Protein AF-A0A2S2BSL8-F1 (afdb_monomer)

Radius of gyration: 12.2 Å; Cα contacts (8 Å, |Δi|>4): 104; chains: 1; bounding box: 24×18×36 Å

Secondary structure (DSSP, 8-state):
--EEEEEEEEETT--HHHHHHHHIIIIIHHHHHHHT--S--EEEEEEEEE-SSTTEEEEEEEEE-

Nearest PDB structures (foldseek):
  7a46-assembly1_A  TM=4.938E-01  e=5.231E-01  Escherichia coli
  6u9d-assembly2_S-2  TM=6.299E-01  e=1.177E+00  Saccharomyces cerevisiae
  6u9d-assembly2_W-2  TM=6.211E-01  e=1.712E+00  Saccharomyces cerevisiae
  8i8y-assembly1_B  TM=3.906E-01  e=1.420E+00  synthetic construct
  4b2j-assembly1_A  TM=3.815E-01  e=1.511E+00  Halobacterium salinarum R1

Solvent-accessible surface area (backbone atoms only — not comparable to full-atom values): 3799 Å² total; per-residue (Å²): 116,55,78,45,75,52,76,45,82,41,55,54,86,61,48,71,68,59,49,46,54,49,43,42,62,72,51,46,47,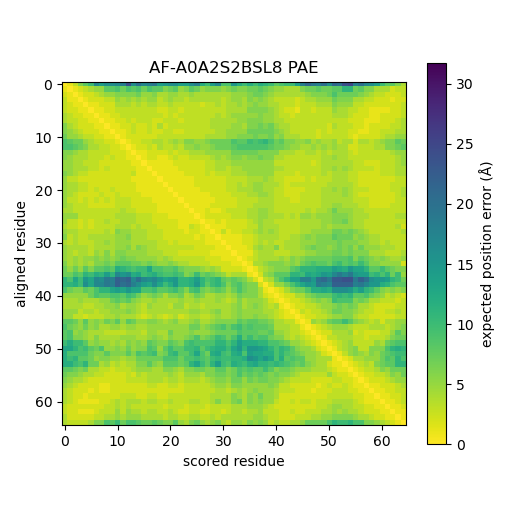62,45,27,66,72,71,71,50,90,83,70,67,59,70,47,75,80,42,80,44,82,42,96,50,90,69,30,19,35,39,32,33,39,33,33,79

pLDDT: mean 87.48, std 5.56, range [66.5, 93.25]

Organism: NCBI:txid1990687

Mean predicted aligned error: 4.7 Å

Foldseek 3Di:
DDKDKDKDKDFPPDDQVNVQVVCCVPPVVVVCVVVVNPDDKAWDFDDWADDPDPRIIITITMIDD

Structure (mmCIF, N/CA/C/O backbone):
data_AF-A0A2S2BSL8-F1
#
_entry.id   AF-A0A2S2BSL8-F1
#
loop_
_atom_site.group_PDB
_atom_site.id
_atom_site.type_symbol
_atom_site.label_atom_id
_atom_site.label_alt_id
_atom_site.label_comp_id
_atom_site.label_asym_id
_atom_site.label_entity_id
_atom_site.label_seq_id
_atom_site.pdbx_PDB_ins_code
_atom_site.Cartn_x
_atom_site.Cartn_y
_atom_site.Cartn_z
_atom_site.occupancy
_atom_site.B_iso_or_equiv
_atom_site.auth_seq_id
_atom_site.auth_comp_id
_atom_site.auth_asym_id
_atom_site.auth_atom_id
_atom_site.pdbx_PDB_model_num
ATOM 1 N N . MET A 1 1 ? 4.986 -12.237 -16.143 1.00 73.69 1 MET A N 1
ATOM 2 C CA . MET A 1 1 ? 4.678 -11.268 -15.084 1.00 73.69 1 MET A CA 1
ATOM 3 C C . MET A 1 1 ? 4.811 -11.999 -13.774 1.00 73.69 1 MET A C 1
ATOM 5 O O . MET A 1 1 ? 4.150 -13.021 -13.599 1.00 73.69 1 MET A O 1
ATOM 9 N N . ASP A 1 2 ? 5.718 -11.529 -12.935 1.00 83.12 2 ASP A N 1
ATOM 10 C CA . ASP A 1 2 ? 5.966 -12.085 -11.613 1.00 83.12 2 ASP A CA 1
ATOM 11 C C . ASP A 1 2 ? 4.952 -11.490 -10.641 1.00 83.12 2 ASP A C 1
ATOM 13 O O . ASP A 1 2 ? 4.685 -10.288 -10.662 1.00 83.12 2 ASP A O 1
ATOM 17 N N . GLN A 1 3 ? 4.342 -12.347 -9.824 1.00 86.69 3 GLN A N 1
ATOM 18 C CA . GLN A 1 3 ? 3.417 -11.909 -8.788 1.00 86.69 3 GLN A CA 1
ATOM 19 C C . GLN A 1 3 ? 4.185 -11.668 -7.490 1.00 86.69 3 GLN A C 1
ATOM 21 O O . GLN A 1 3 ? 4.938 -12.525 -7.019 1.00 86.69 3 GLN A O 1
ATOM 26 N N . HIS A 1 4 ? 3.950 -10.511 -6.889 1.00 88.88 4 HIS A N 1
ATOM 27 C CA . HIS A 1 4 ? 4.503 -10.115 -5.607 1.00 88.88 4 HIS A CA 1
ATOM 28 C C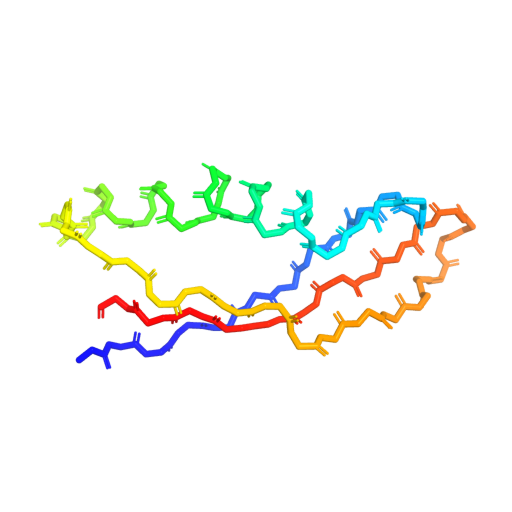 . HIS A 1 4 ? 3.373 -9.842 -4.627 1.00 88.88 4 HIS A C 1
ATOM 30 O O . HIS A 1 4 ? 2.380 -9.218 -4.979 1.00 88.88 4 HIS A O 1
ATOM 36 N N . ASN A 1 5 ? 3.544 -10.291 -3.389 1.00 90.88 5 ASN A N 1
ATOM 37 C CA . ASN A 1 5 ? 2.605 -10.013 -2.309 1.00 90.88 5 ASN A CA 1
ATOM 38 C C . ASN A 1 5 ? 3.197 -8.936 -1.399 1.00 90.88 5 ASN A C 1
ATOM 40 O O . ASN A 1 5 ? 4.422 -8.840 -1.264 1.00 90.88 5 ASN A O 1
ATOM 44 N N . PHE A 1 6 ? 2.335 -8.147 -0.771 1.00 89.75 6 PHE A N 1
ATOM 45 C CA . PHE A 1 6 ? 2.739 -7.137 0.201 1.00 89.75 6 PHE A CA 1
ATOM 46 C C . PHE A 1 6 ? 1.762 -7.089 1.370 1.00 89.75 6 PHE A C 1
ATOM 48 O O . PHE A 1 6 ? 0.592 -7.451 1.250 1.00 89.75 6 PHE A O 1
ATOM 55 N N . GLU A 1 7 ? 2.272 -6.588 2.488 1.00 91.38 7 GLU A N 1
ATOM 56 C CA . GLU A 1 7 ? 1.500 -6.232 3.668 1.00 91.38 7 GLU A CA 1
ATOM 57 C C . GLU A 1 7 ? 2.009 -4.876 4.155 1.00 91.38 7 GLU A C 1
ATOM 59 O O . GLU A 1 7 ? 3.220 -4.668 4.265 1.00 91.38 7 GLU A O 1
ATOM 64 N N . VAL A 1 8 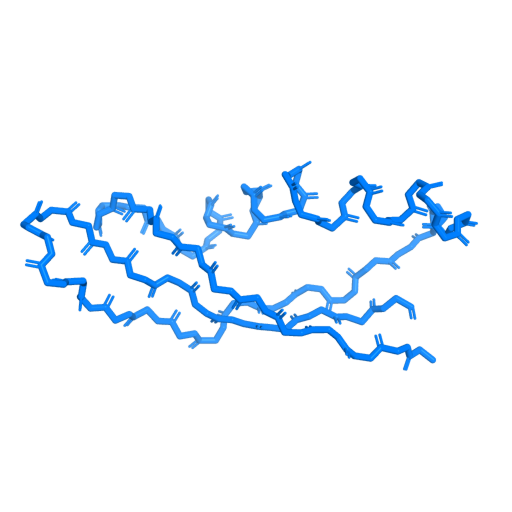? 1.096 -3.946 4.422 1.00 91.44 8 VAL A N 1
ATOM 65 C CA . VAL A 1 8 ? 1.427 -2.611 4.921 1.00 91.44 8 VAL A CA 1
ATOM 66 C C . VAL A 1 8 ? 0.521 -2.242 6.089 1.00 91.44 8 VAL A C 1
ATOM 68 O O . VAL A 1 8 ? -0.691 -2.447 6.057 1.00 91.44 8 VAL A O 1
ATOM 71 N N . GLU A 1 9 ? 1.119 -1.713 7.152 1.00 92.19 9 GLU A N 1
ATOM 72 C CA . GLU A 1 9 ? 0.391 -1.169 8.296 1.00 92.19 9 GLU A CA 1
ATOM 73 C C . GLU A 1 9 ? 0.057 0.300 8.021 1.00 92.19 9 GLU A C 1
ATOM 75 O O . GLU A 1 9 ? 0.954 1.140 7.980 1.00 92.19 9 GLU A O 1
ATOM 80 N N . LEU A 1 10 ? -1.227 0.616 7.859 1.00 91.38 10 LEU A N 1
ATOM 81 C CA . LEU A 1 10 ? -1.711 1.980 7.643 1.00 91.38 10 LEU A CA 1
ATOM 82 C C . LEU A 1 10 ? -2.763 2.351 8.690 1.00 91.38 10 LEU A C 1
ATOM 84 O O . LEU A 1 10 ? -3.374 1.465 9.293 1.00 91.38 10 LEU A O 1
ATOM 88 N N . PRO A 1 11 ? -3.002 3.648 8.932 1.00 92.31 11 PRO A N 1
ATOM 89 C CA . PRO A 1 11 ? -4.087 4.092 9.799 1.00 92.31 11 PRO A CA 1
ATOM 90 C C . PRO A 1 11 ? -5.429 3.447 9.418 1.00 92.31 11 PRO A C 1
ATOM 92 O O . PRO A 1 11 ? -5.737 3.284 8.236 1.00 92.31 11 PRO A O 1
ATOM 95 N N . SER A 1 12 ? -6.237 3.043 10.401 1.00 88.25 12 SER A N 1
ATOM 96 C CA . SER A 1 12 ? -7.496 2.324 10.144 1.00 88.25 12 SER A CA 1
ATOM 97 C C . SER A 1 12 ? -8.541 3.147 9.385 1.00 88.25 12 SER A C 1
ATOM 99 O O . SER A 1 12 ? -9.448 2.569 8.786 1.00 88.25 12 SER A O 1
ATOM 101 N N . ASP A 1 13 ? -8.424 4.471 9.382 1.00 90.75 13 ASP A N 1
ATOM 102 C CA . ASP A 1 13 ? -9.234 5.397 8.586 1.00 90.75 13 ASP A CA 1
ATOM 103 C C . ASP A 1 13 ? -8.824 5.448 7.104 1.00 90.75 13 ASP A C 1
ATOM 105 O O . ASP A 1 13 ? -9.580 5.964 6.283 1.00 90.75 13 ASP A O 1
ATOM 109 N N . THR A 1 14 ? -7.687 4.847 6.738 1.00 90.19 14 THR A N 1
ATOM 110 C CA . THR A 1 14 ? -7.228 4.766 5.345 1.00 90.19 14 THR A CA 1
ATOM 111 C C . THR A 1 14 ? -8.224 3.970 4.492 1.00 90.19 14 THR A C 1
ATOM 113 O O . THR A 1 14 ? -8.697 2.889 4.883 1.00 90.19 14 THR A O 1
ATOM 116 N N . SER A 1 15 ? -8.567 4.516 3.324 1.00 90.62 15 SER A N 1
ATOM 117 C CA . SER A 1 15 ? -9.380 3.846 2.305 1.00 90.62 15 SER A CA 1
ATOM 118 C C . SER A 1 15 ? -8.530 2.857 1.499 1.00 90.62 15 SER A C 1
ATOM 120 O O . SER A 1 15 ? -7.303 2.924 1.510 1.00 90.62 15 SER A O 1
ATOM 122 N N . PHE A 1 16 ? -9.173 1.935 0.782 1.00 88.88 16 PHE A N 1
ATOM 123 C CA . PHE A 1 16 ? -8.454 1.021 -0.113 1.00 88.88 16 PHE A CA 1
ATOM 124 C C . PHE A 1 16 ? -7.695 1.770 -1.215 1.00 88.88 16 PHE A C 1
ATOM 126 O O . PHE A 1 16 ? -6.541 1.454 -1.461 1.00 88.88 16 PHE A O 1
ATOM 133 N N . GLU A 1 17 ? -8.295 2.8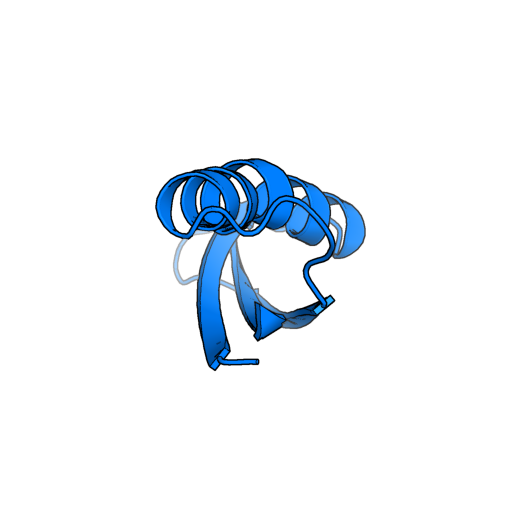13 -1.791 1.00 89.69 17 GLU A N 1
ATOM 134 C CA . GLU A 1 17 ? -7.670 3.650 -2.825 1.00 89.69 17 GLU A CA 1
ATOM 135 C C . GLU A 1 17 ? -6.396 4.339 -2.314 1.00 89.69 17 GLU A C 1
ATOM 137 O O . GLU A 1 17 ? -5.341 4.240 -2.933 1.00 89.69 17 GLU A O 1
ATOM 142 N N . SER A 1 18 ? -6.446 4.955 -1.129 1.00 91.00 18 SER A N 1
ATOM 143 C CA . SER A 1 18 ? -5.256 5.579 -0.536 1.00 91.00 18 SER A CA 1
ATOM 144 C C . SER A 1 18 ? -4.197 4.550 -0.128 1.00 91.00 18 SER A C 1
ATOM 146 O O . SER A 1 18 ? -3.003 4.842 -0.188 1.00 91.00 18 SER A O 1
ATOM 148 N N . ALA A 1 19 ? -4.606 3.343 0.277 1.00 90.56 19 ALA A N 1
ATOM 149 C CA . ALA A 1 19 ? -3.673 2.251 0.538 1.00 90.56 19 ALA A CA 1
ATOM 150 C C . ALA A 1 19 ? -2.988 1.776 -0.755 1.00 90.56 19 ALA A C 1
ATOM 152 O O . ALA A 1 19 ? -1.779 1.549 -0.747 1.00 90.56 19 ALA A O 1
ATOM 153 N N . GLU A 1 20 ? -3.725 1.678 -1.863 1.00 90.50 20 GLU A N 1
ATOM 154 C CA . GLU A 1 20 ? -3.178 1.357 -3.184 1.00 90.50 20 GLU A CA 1
ATOM 155 C C . GLU A 1 20 ? -2.191 2.424 -3.663 1.00 90.50 20 GLU A C 1
ATOM 157 O O . GLU A 1 20 ? -1.081 2.076 -4.058 1.00 90.50 20 GLU A O 1
ATOM 162 N N . GLU A 1 21 ? -2.525 3.713 -3.556 1.00 91.06 21 GLU A N 1
ATOM 163 C CA . GLU A 1 21 ? -1.595 4.801 -3.892 1.00 91.06 21 GLU A CA 1
ATOM 164 C C . GLU A 1 21 ? -0.314 4.741 -3.052 1.00 91.06 21 GLU A C 1
ATOM 166 O O . GLU A 1 21 ? 0.791 4.867 -3.587 1.00 91.06 21 GLU A O 1
ATOM 171 N N . HIS A 1 22 ? -0.446 4.497 -1.745 1.00 91.81 22 HIS A N 1
ATOM 172 C CA . HIS A 1 22 ? 0.700 4.379 -0.847 1.00 91.81 22 HIS A CA 1
ATOM 173 C C . HIS A 1 22 ? 1.598 3.196 -1.228 1.00 91.81 22 HIS A C 1
ATOM 175 O O . HIS A 1 22 ? 2.816 3.334 -1.327 1.00 91.81 22 HIS A O 1
ATOM 181 N N . VAL A 1 23 ? 1.003 2.033 -1.504 1.00 91.38 23 VAL A N 1
ATOM 182 C CA . VAL A 1 23 ? 1.729 0.835 -1.945 1.00 91.38 23 VAL A CA 1
ATOM 183 C C . VAL A 1 23 ? 2.375 1.058 -3.312 1.00 91.38 23 VAL A C 1
ATOM 185 O O . VAL A 1 23 ? 3.522 0.655 -3.524 1.00 91.38 23 VAL A O 1
ATOM 188 N N . LEU A 1 24 ? 1.683 1.729 -4.232 1.00 89.38 24 LEU A N 1
ATOM 189 C CA . LEU A 1 24 ? 2.213 2.054 -5.548 1.00 89.38 24 LEU A CA 1
ATOM 190 C C . LEU A 1 24 ? 3.471 2.925 -5.434 1.00 89.38 24 LEU A C 1
ATOM 192 O O . LEU A 1 24 ? 4.465 2.645 -6.099 1.00 89.38 24 LEU A O 1
ATOM 196 N N . GLN A 1 25 ? 3.449 3.946 -4.575 1.00 90.00 25 GLN A N 1
ATOM 197 C CA . GLN A 1 25 ? 4.561 4.886 -4.411 1.00 90.00 25 GLN A CA 1
ATOM 198 C C . GLN A 1 25 ? 5.730 4.311 -3.602 1.00 90.00 25 GLN A C 1
ATOM 200 O O . GLN A 1 25 ? 6.882 4.497 -3.989 1.00 90.00 25 GLN A O 1
ATOM 205 N N . GLU A 1 26 ? 5.456 3.592 -2.512 1.00 90.31 26 GLU A N 1
ATOM 206 C CA . GLU A 1 26 ? 6.491 3.157 -1.562 1.00 90.31 26 GLU A CA 1
ATOM 207 C C . GLU A 1 26 ? 7.030 1.746 -1.847 1.00 90.31 26 GLU A C 1
ATOM 209 O O . GLU A 1 26 ? 8.167 1.427 -1.493 1.00 90.31 26 GLU A O 1
ATOM 214 N N . ILE A 1 27 ? 6.242 0.879 -2.495 1.00 89.56 27 ILE A N 1
ATOM 215 C CA . ILE A 1 27 ? 6.595 -0.534 -2.711 1.00 89.56 27 ILE A CA 1
ATOM 216 C C . ILE A 1 27 ? 6.776 -0.831 -4.200 1.00 89.56 27 ILE A C 1
ATOM 218 O O . ILE A 1 27 ? 7.839 -1.306 -4.612 1.00 89.56 27 ILE A O 1
ATOM 222 N N . VAL A 1 28 ? 5.752 -0.566 -5.012 1.00 88.12 28 VAL A N 1
ATOM 223 C CA . VAL A 1 28 ? 5.718 -0.997 -6.418 1.00 88.12 28 VAL A CA 1
ATOM 224 C C . VAL A 1 28 ? 6.643 -0.145 -7.283 1.00 88.12 28 VAL A C 1
ATOM 226 O O . VAL A 1 28 ? 7.492 -0.696 -7.978 1.00 88.12 28 VAL A O 1
ATOM 229 N N . GLY A 1 29 ? 6.549 1.184 -7.204 1.00 87.44 29 GLY A N 1
ATOM 230 C CA . GLY A 1 29 ? 7.348 2.126 -7.992 1.00 87.44 29 GLY A CA 1
ATOM 231 C C . GLY A 1 29 ? 8.860 1.935 -7.817 1.00 87.44 29 GLY A C 1
ATOM 232 O O . GLY A 1 29 ? 9.572 1.748 -8.807 1.00 87.44 29 GLY A O 1
ATOM 233 N N . PRO A 1 30 ? 9.382 1.869 -6.578 1.00 88.50 30 PRO A N 1
ATOM 234 C CA . PRO A 1 30 ? 10.792 1.582 -6.339 1.00 88.50 30 PRO A CA 1
ATOM 235 C C . PRO A 1 30 ? 11.232 0.223 -6.892 1.00 88.50 30 PRO A C 1
ATOM 237 O O . PRO A 1 30 ? 12.393 0.063 -7.272 1.00 88.50 30 PRO A O 1
ATOM 240 N N . ARG A 1 31 ? 10.331 -0.765 -6.946 1.00 88.00 31 ARG A N 1
ATOM 241 C CA . ARG A 1 31 ? 10.630 -2.084 -7.509 1.00 88.00 31 ARG A CA 1
ATOM 242 C C . ARG A 1 31 ? 10.608 -2.089 -9.033 1.00 88.00 31 ARG A C 1
ATOM 244 O O . ARG A 1 31 ? 11.532 -2.632 -9.628 1.00 88.00 31 ARG A O 1
ATOM 251 N N . MET A 1 32 ? 9.628 -1.431 -9.647 1.00 86.81 32 MET A N 1
ATOM 252 C CA . MET A 1 32 ? 9.556 -1.183 -11.090 1.00 86.81 32 MET A CA 1
ATOM 253 C C . MET A 1 32 ? 10.852 -0.559 -11.609 1.00 86.81 32 MET A C 1
ATOM 255 O O . MET A 1 32 ? 11.453 -1.080 -12.548 1.00 86.81 32 MET A O 1
ATOM 259 N N . LEU A 1 33 ? 11.348 0.473 -10.917 1.00 86.81 33 LEU A N 1
ATOM 260 C CA . LEU A 1 33 ? 12.620 1.127 -11.235 1.00 86.81 33 LEU A CA 1
ATOM 261 C C . LEU A 1 33 ? 13.822 0.175 -11.125 1.00 86.81 33 LEU A C 1
ATOM 263 O O . LEU A 1 33 ? 14.715 0.214 -11.967 1.00 86.81 33 LEU A O 1
ATOM 267 N N . ARG A 1 34 ? 13.856 -0.702 -10.111 1.00 85.75 34 ARG A N 1
ATOM 268 C CA . ARG A 1 34 ? 14.936 -1.697 -9.950 1.00 85.75 34 ARG A CA 1
ATOM 269 C C . ARG A 1 34 ? 14.899 -2.793 -11.013 1.00 85.75 34 ARG A C 1
ATOM 271 O O . ARG A 1 34 ? 15.956 -3.255 -11.428 1.00 85.75 34 ARG A O 1
ATOM 278 N N . GLU A 1 35 ? 13.708 -3.225 -11.419 1.00 84.81 35 GLU A N 1
ATOM 279 C CA . GLU A 1 35 ? 13.518 -4.270 -12.433 1.00 84.81 35 GLU A CA 1
ATOM 280 C C . GLU A 1 35 ? 13.547 -3.721 -13.871 1.00 84.81 35 GLU A C 1
ATOM 282 O O . GLU A 1 35 ? 13.521 -4.500 -14.822 1.00 84.81 35 GLU A O 1
ATOM 287 N N . GLY A 1 36 ? 13.624 -2.396 -14.047 1.00 81.75 36 GLY A N 1
ATOM 288 C CA . GLY A 1 36 ? 13.580 -1.745 -15.360 1.00 81.75 36 GLY A CA 1
ATOM 289 C C . GLY A 1 36 ? 12.222 -1.880 -16.056 1.00 81.75 36 GLY A C 1
ATOM 290 O O . GLY A 1 36 ? 12.144 -1.844 -17.284 1.00 81.75 36 GLY A O 1
ATOM 291 N N . LYS A 1 37 ? 11.151 -2.083 -15.282 1.00 76.88 37 LYS A N 1
ATOM 292 C CA . LYS A 1 37 ? 9.779 -2.258 -15.765 1.00 76.88 37 LYS A CA 1
ATOM 293 C C . LYS A 1 37 ? 9.004 -0.955 -15.559 1.00 76.88 37 LYS A C 1
ATOM 295 O O . LYS A 1 37 ? 8.355 -0.796 -14.540 1.00 76.88 37 LYS A O 1
ATOM 300 N N . ASP A 1 38 ? 9.060 -0.036 -16.524 1.00 67.19 38 ASP A N 1
ATOM 301 C CA . ASP A 1 38 ? 8.432 1.305 -16.448 1.00 67.19 38 ASP A CA 1
ATOM 302 C C . ASP A 1 38 ? 6.981 1.372 -16.982 1.00 67.19 38 ASP A C 1
ATOM 304 O O . ASP A 1 38 ? 6.396 2.446 -17.099 1.00 67.19 38 ASP A O 1
ATOM 308 N N . GLY A 1 39 ? 6.390 0.237 -17.372 1.00 66.50 39 GLY A N 1
ATOM 309 C CA . GLY A 1 39 ? 5.174 0.233 -18.198 1.00 66.50 39 GLY A CA 1
ATOM 310 C C . GLY A 1 39 ? 3.847 0.116 -17.449 1.00 66.50 39 GLY A C 1
ATOM 311 O O . GLY A 1 39 ? 2.898 0.822 -17.782 1.00 66.50 39 GLY A O 1
ATOM 312 N N . TYR A 1 40 ? 3.740 -0.819 -16.502 1.00 71.62 40 TYR A N 1
ATOM 313 C CA . TYR A 1 40 ? 2.469 -1.165 -15.861 1.00 71.62 40 TYR A CA 1
ATOM 314 C C . TYR A 1 40 ? 2.700 -2.091 -14.661 1.00 71.62 40 TYR A C 1
ATOM 316 O O . TYR A 1 40 ? 3.490 -3.030 -14.759 1.00 71.62 40 TYR A O 1
ATOM 324 N N . ALA A 1 41 ? 1.977 -1.847 -13.569 1.00 81.62 41 ALA A N 1
ATOM 325 C CA . ALA A 1 41 ? 1.841 -2.776 -12.459 1.00 81.62 41 ALA A CA 1
ATOM 326 C C . ALA A 1 41 ? 0.356 -3.046 -12.223 1.00 81.62 41 ALA A C 1
ATOM 328 O O . ALA A 1 41 ? -0.422 -2.110 -12.043 1.00 81.62 41 ALA A O 1
ATOM 329 N N . ASP A 1 42 ? -0.028 -4.319 -12.221 1.00 85.94 42 ASP A N 1
ATOM 330 C CA . ASP A 1 42 ? -1.390 -4.738 -11.879 1.00 85.94 42 ASP A CA 1
ATOM 331 C C . ASP A 1 42 ? -1.476 -4.875 -10.358 1.00 85.94 42 ASP A C 1
ATOM 333 O O . ASP A 1 42 ? -1.219 -5.959 -9.839 1.00 85.94 42 ASP A O 1
ATOM 337 N N . LEU A 1 43 ? -1.678 -3.757 -9.650 1.00 88.62 43 LEU A N 1
ATOM 338 C CA . LEU A 1 43 ? -1.773 -3.690 -8.189 1.00 88.62 43 LEU A CA 1
ATOM 339 C C . LEU A 1 43 ? -3.215 -3.914 -7.731 1.00 88.62 43 LEU A C 1
ATOM 341 O O . LEU A 1 43 ? -4.132 -3.278 -8.242 1.00 88.62 43 LEU A O 1
ATOM 345 N N . HIS A 1 44 ? -3.387 -4.758 -6.716 1.00 88.75 44 HIS A N 1
ATOM 346 C CA . HIS A 1 44 ? -4.669 -4.969 -6.065 1.00 88.75 44 HIS A CA 1
ATOM 347 C C . HIS A 1 44 ? -4.510 -5.120 -4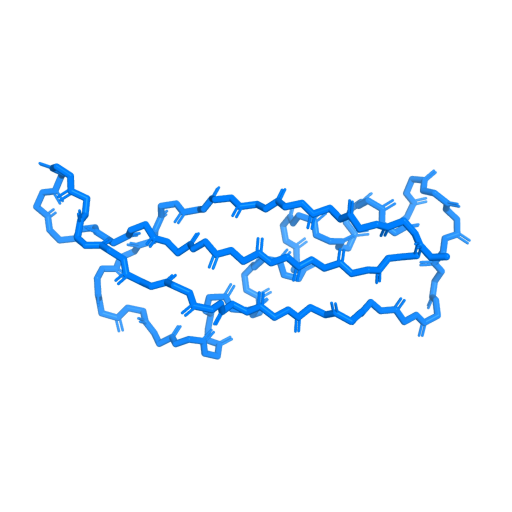.549 1.00 88.75 44 HIS A C 1
ATOM 349 O O . HIS A 1 44 ? -3.687 -5.913 -4.078 1.00 88.75 44 HIS A O 1
ATOM 355 N N . VAL A 1 45 ? -5.297 -4.363 -3.777 1.00 88.69 45 VAL A N 1
ATOM 356 C CA . VAL A 1 45 ? -5.424 -4.538 -2.322 1.00 88.69 45 VAL A CA 1
ATOM 357 C C . VAL A 1 45 ? -6.722 -5.285 -2.012 1.00 88.69 45 VAL A C 1
ATOM 359 O O . VAL A 1 45 ? -7.808 -4.713 -2.023 1.00 88.69 45 VAL A O 1
ATOM 362 N N . ASP A 1 46 ? -6.603 -6.569 -1.682 1.00 88.62 46 ASP A N 1
ATOM 363 C CA . ASP A 1 46 ? -7.749 -7.451 -1.430 1.00 88.62 46 ASP A CA 1
ATOM 364 C C . ASP A 1 46 ? -8.250 -7.411 0.018 1.00 88.62 46 ASP A C 1
ATOM 366 O O . ASP A 1 46 ? -9.409 -7.718 0.304 1.00 88.62 46 ASP A O 1
ATOM 370 N N . THR A 1 47 ? -7.356 -7.124 0.967 1.00 88.69 47 THR A N 1
ATOM 371 C CA . THR A 1 47 ? -7.605 -7.409 2.382 1.00 88.69 47 THR A CA 1
ATOM 372 C C . THR A 1 47 ? -7.282 -6.211 3.261 1.00 88.69 47 THR A C 1
ATOM 374 O O . THR A 1 47 ? -6.218 -5.610 3.145 1.00 88.69 47 THR A O 1
ATOM 377 N N . LYS A 1 48 ? -8.188 -5.917 4.200 1.00 89.31 48 LYS A N 1
ATOM 378 C CA . LYS A 1 48 ? -7.983 -4.990 5.318 1.00 89.31 48 LYS A CA 1
ATOM 379 C C . LYS A 1 48 ? -8.318 -5.711 6.621 1.00 89.31 48 LYS A C 1
ATOM 381 O O . LYS A 1 48 ? -9.459 -6.123 6.819 1.00 89.31 48 LYS A O 1
ATOM 386 N N . VAL A 1 49 ? -7.335 -5.863 7.502 1.00 88.44 49 VAL A N 1
ATOM 387 C CA . VAL A 1 49 ? -7.493 -6.494 8.822 1.00 88.44 49 VAL A CA 1
ATOM 388 C C . VAL A 1 49 ? -7.123 -5.487 9.900 1.00 88.44 49 VAL A C 1
ATOM 390 O O . VAL A 1 49 ? -6.156 -4.755 9.736 1.00 88.44 49 VAL A O 1
ATOM 393 N N . GLU A 1 50 ? -7.840 -5.438 11.020 1.00 84.81 50 GLU A N 1
ATOM 394 C CA . GLU A 1 50 ? -7.384 -4.635 12.160 1.00 84.81 50 GLU A CA 1
ATOM 395 C C . GLU A 1 50 ? -6.041 -5.164 12.691 1.00 84.81 50 GLU A C 1
ATOM 397 O O . GLU A 1 50 ? -5.871 -6.362 12.937 1.00 84.81 50 GLU A O 1
ATOM 402 N N . SER A 1 51 ? -5.068 -4.266 12.860 1.00 86.75 51 SER A N 1
ATOM 403 C CA . SER A 1 51 ? -3.792 -4.591 13.497 1.00 86.75 51 SER A CA 1
ATOM 404 C C . SER A 1 51 ? -3.990 -4.757 15.005 1.00 86.75 51 SER A C 1
ATOM 406 O O . SER A 1 51 ? -4.945 -4.267 15.604 1.00 86.75 51 SER A O 1
ATOM 408 N N . ARG A 1 52 ? -3.019 -5.393 15.668 1.00 82.31 52 ARG A N 1
ATOM 409 C CA . ARG A 1 52 ? -2.950 -5.420 17.141 1.00 82.31 52 ARG A CA 1
ATOM 410 C C . ARG A 1 52 ? -2.728 -4.029 17.744 1.00 82.31 52 ARG A C 1
ATOM 412 O O . ARG A 1 52 ? -2.906 -3.853 18.948 1.00 82.31 52 ARG A O 1
ATOM 419 N N . LYS A 1 53 ? -2.288 -3.064 16.933 1.00 84.44 53 LYS A N 1
ATOM 420 C CA . LYS A 1 53 ? -2.095 -1.675 17.343 1.00 84.44 53 LYS A CA 1
ATOM 421 C C . LYS A 1 53 ? -3.420 -0.912 17.206 1.00 84.44 53 LYS A C 1
ATOM 423 O O . LYS A 1 53 ? -4.021 -0.950 16.133 1.00 84.44 53 LYS A O 1
ATOM 428 N N . PRO A 1 54 ? -3.865 -0.193 18.250 1.00 86.00 54 PRO A N 1
ATOM 429 C CA . PRO A 1 54 ? -5.091 0.590 18.174 1.00 86.00 54 PRO A CA 1
ATOM 430 C C . PRO A 1 54 ? -4.972 1.663 17.085 1.00 86.00 54 PRO A C 1
ATOM 432 O O . PRO A 1 54 ? -3.979 2.387 17.031 1.00 86.00 54 PRO A O 1
ATOM 435 N N . GLY A 1 55 ? -5.988 1.757 16.223 1.00 87.81 55 GLY A N 1
ATOM 436 C CA . GLY A 1 55 ? -6.041 2.740 15.136 1.00 87.81 55 GLY A CA 1
ATOM 437 C C . GLY A 1 55 ? -5.208 2.398 13.897 1.00 87.81 55 GLY A C 1
ATOM 438 O O . GLY A 1 55 ? -5.072 3.254 13.027 1.00 87.81 55 GLY A O 1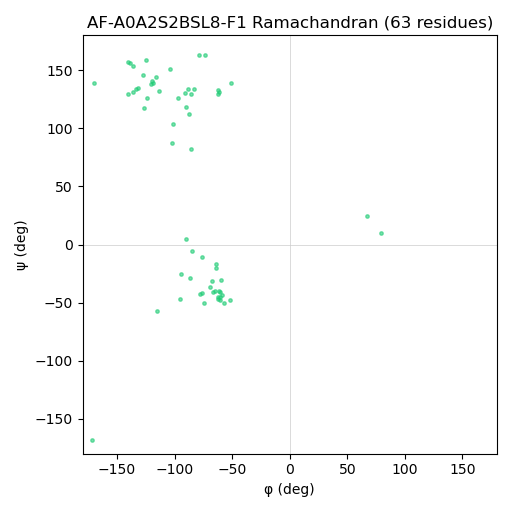
ATOM 439 N N . ILE A 1 56 ? -4.665 1.180 13.793 1.00 92.56 56 ILE A N 1
ATOM 440 C CA . ILE A 1 56 ? -3.930 0.706 12.611 1.00 92.56 56 ILE A CA 1
ATOM 441 C C . ILE A 1 56 ? -4.637 -0.508 12.010 1.00 92.56 56 ILE A C 1
ATOM 443 O O . ILE A 1 56 ? -5.081 -1.409 12.721 1.00 92.56 56 ILE A O 1
ATOM 447 N N . SER A 1 57 ? -4.702 -0.550 10.684 1.00 92.19 57 SER A N 1
ATOM 448 C CA . SER A 1 57 ? -5.126 -1.700 9.894 1.00 92.19 57 SER A CA 1
ATOM 449 C C . SER A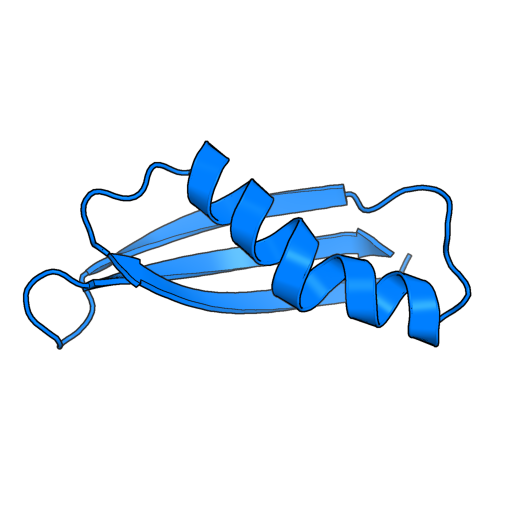 1 57 ? -3.965 -2.206 9.039 1.00 92.19 57 SER A C 1
ATOM 451 O O . SER A 1 57 ? -3.148 -1.435 8.542 1.00 92.19 57 SER A O 1
ATOM 453 N N . ILE A 1 58 ? -3.890 -3.518 8.874 1.00 92.88 58 ILE A N 1
ATOM 454 C CA . ILE A 1 58 ? -2.991 -4.188 7.945 1.00 92.88 58 ILE A CA 1
ATOM 455 C C . ILE A 1 58 ? -3.734 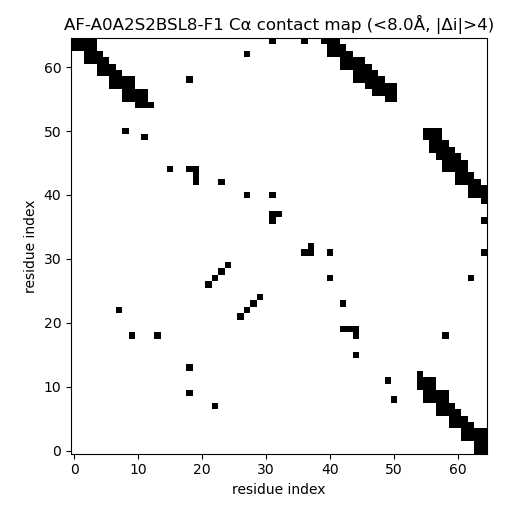-4.314 6.619 1.00 92.88 58 ILE A C 1
ATOM 457 O O . ILE A 1 58 ? -4.777 -4.969 6.547 1.00 92.88 58 ILE A O 1
ATOM 461 N N . PHE A 1 59 ? -3.192 -3.684 5.585 1.00 92.38 59 PHE A N 1
ATOM 462 C CA . PHE A 1 59 ? -3.636 -3.847 4.211 1.00 92.38 59 PHE A CA 1
ATOM 463 C C . PHE A 1 59 ? -2.728 -4.858 3.528 1.00 92.38 59 PHE A C 1
ATOM 465 O O . PHE A 1 59 ? -1.505 -4.711 3.552 1.00 92.38 59 PHE A O 1
ATOM 472 N N . ALA A 1 60 ? -3.322 -5.887 2.940 1.00 92.00 60 ALA A N 1
ATOM 473 C CA . ALA A 1 60 ? -2.600 -6.931 2.235 1.00 92.00 60 ALA A CA 1
ATOM 474 C C . ALA A 1 60 ? -3.167 -7.102 0.830 1.00 92.00 60 ALA A C 1
ATOM 476 O O . ALA A 1 60 ? -4.371 -6.957 0.598 1.00 92.00 60 ALA A O 1
ATOM 477 N N . GLY A 1 61 ? -2.280 -7.418 -0.101 1.00 93.25 61 GLY A N 1
ATOM 478 C CA . GLY A 1 61 ? -2.633 -7.546 -1.500 1.00 93.25 61 GLY A CA 1
ATOM 479 C C . GLY A 1 61 ? -1.497 -8.115 -2.325 1.00 93.25 61 GLY A C 1
ATOM 480 O O . GLY A 1 61 ? -0.487 -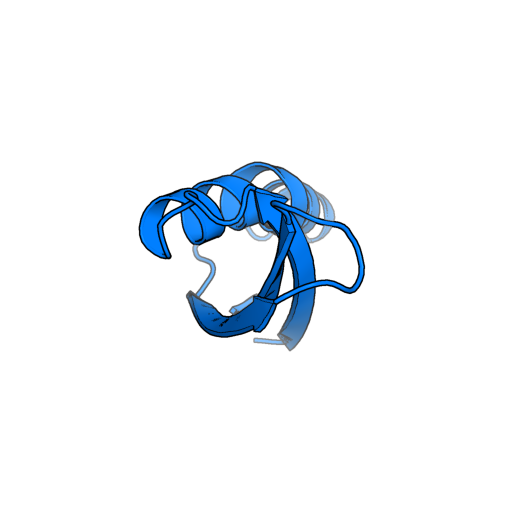8.610 -1.805 1.00 93.25 61 GLY A O 1
ATOM 481 N N . SER A 1 62 ? -1.668 -8.036 -3.636 1.00 92.19 62 SER A N 1
ATOM 482 C CA . SER A 1 62 ? -0.654 -8.473 -4.581 1.00 92.19 62 SER A CA 1
ATOM 483 C C . SER A 1 62 ? -0.534 -7.513 -5.751 1.00 92.19 62 SER A C 1
ATOM 485 O O . SER A 1 62 ? -1.456 -6.767 -6.064 1.00 92.19 62 SER A O 1
ATOM 487 N N . TYR A 1 63 ? 0.630 -7.512 -6.386 1.00 89.94 63 TYR A N 1
ATOM 488 C CA . TYR A 1 63 ? 0.823 -6.836 -7.655 1.00 89.94 63 TYR A CA 1
ATOM 489 C C . TYR A 1 63 ? 1.606 -7.702 -8.630 1.00 89.94 63 TYR A C 1
ATOM 491 O O . TYR A 1 63 ? 2.399 -8.555 -8.220 1.00 89.94 63 TYR A O 1
ATOM 499 N N . LYS A 1 64 ? 1.392 -7.481 -9.928 1.00 88.38 64 LYS A N 1
ATOM 500 C CA . LYS A 1 64 ? 2.155 -8.147 -10.989 1.00 88.38 64 LYS A CA 1
ATOM 501 C C . LYS A 1 64 ? 3.016 -7.157 -11.757 1.00 88.38 64 LYS A C 1
ATOM 503 O O . LYS A 1 64 ? 2.511 -6.122 -12.190 1.00 88.38 64 LYS A O 1
ATOM 508 N N . LEU A 1 65 ? 4.285 -7.527 -11.949 1.00 83.94 65 LEU A N 1
ATOM 509 C CA . LEU A 1 65 ? 5.274 -6.819 -12.770 1.00 83.94 65 LEU A CA 1
ATOM 510 C C . LEU A 1 65 ? 5.762 -7.692 -13.926 1.00 83.94 65 LEU A C 1
ATOM 512 O O . LEU A 1 65 ? 6.090 -8.884 -13.724 1.00 83.94 65 LEU A O 1
#

Sequence (65 aa):
MDQHNFEVELPSDTSFESAEEHVLQEIVGPRMLREGKDGYADLHVDTKVESRKPGISIFAGSYKL